Protein AF-A0A2E8R0Y5-F1 (afdb_monomer_lite)

Radius of gyration: 26.4 Å; chains: 1; bounding box: 54×44×67 Å

Sequence (145 aa):
MIFESGQGSTITDVDGNDYLDFTSGMMCLPLGHAHAELTETLREQAGRFVHENCWCSNPQLVAFAEALIATAFAVCLALAQHRLSTAVRHVRRRVRTVRGELEHTDGTLSTLSARSLTEPAEQALQLLTLAVVALAVALLVTRLS

Secondary structure (DSSP, 8-state):
--EEEEEBTEEEETTS-EEE-TTHHHHT-TT-BT-HHHHHHHHHHHHH-S---TTS--HHHHHHHHHHHHHHHHHHHHHHHHHHHHHHHHHHHH-S---EEEE-TTS-EEEE-HHHHHHHHHHHHHHHHHHHHHHHHHHHHHHH-

pLDDT: mean 94.17, std 3.59, range [66.5, 98.19]

Structure (mmCIF, N/CA/C/O backbone):
data_AF-A0A2E8R0Y5-F1
#
_entry.id   AF-A0A2E8R0Y5-F1
#
loop_
_atom_site.group_PDB
_atom_site.id
_atom_site.type_symbol
_atom_site.label_atom_id
_atom_site.label_alt_id
_atom_site.label_comp_id
_atom_site.label_asym_id
_atom_site.label_entity_id
_atom_site.label_seq_id
_atom_site.pdbx_PDB_ins_code
_atom_site.Cartn_x
_atom_site.Cartn_y
_atom_site.Cartn_z
_atom_site.occupancy
_atom_site.B_iso_or_equiv
_atom_site.auth_seq_id
_atom_site.auth_comp_id
_atom_site.auth_asym_id
_atom_site.auth_atom_id
_atom_site.pdbx_PDB_model_num
ATOM 1 N N . MET A 1 1 ? -31.899 -10.274 11.907 1.00 85.75 1 MET A N 1
ATOM 2 C CA . MET A 1 1 ? -30.628 -10.552 12.598 1.00 85.75 1 MET A CA 1
ATOM 3 C C . MET A 1 1 ? -30.217 -9.279 13.303 1.00 85.75 1 MET A C 1
ATOM 5 O O . MET A 1 1 ? -30.209 -8.238 12.653 1.00 85.75 1 MET A O 1
ATOM 9 N N . ILE A 1 2 ? -30.008 -9.342 14.615 1.00 96.25 2 ILE A N 1
ATOM 10 C CA . ILE A 1 2 ? -29.638 -8.191 15.446 1.00 96.25 2 ILE A CA 1
ATOM 11 C C . ILE A 1 2 ? -28.330 -8.565 16.133 1.00 96.25 2 ILE A C 1
ATOM 13 O O . ILE A 1 2 ? -28.306 -9.507 16.917 1.00 96.25 2 ILE A O 1
ATOM 17 N N . PHE A 1 3 ? -27.254 -7.864 15.794 1.00 96.06 3 PHE A N 1
ATOM 18 C CA . PHE A 1 3 ? -25.928 -8.118 16.348 1.00 96.06 3 PHE A CA 1
ATOM 19 C C . PHE A 1 3 ? -25.717 -7.340 17.648 1.00 96.06 3 PHE A C 1
ATOM 21 O O . PHE A 1 3 ? -26.123 -6.181 17.732 1.00 96.06 3 PHE A O 1
ATOM 28 N N . GLU A 1 4 ? -25.085 -7.970 18.639 1.00 97.31 4 GLU A N 1
ATOM 29 C CA . GLU A 1 4 ? -24.790 -7.370 19.948 1.00 97.31 4 GLU A CA 1
ATOM 30 C C . GLU A 1 4 ? -23.310 -6.998 20.087 1.00 97.31 4 GLU A C 1
ATOM 32 O O . GLU A 1 4 ? -22.978 -5.898 20.528 1.00 97.31 4 GLU A O 1
ATOM 37 N N . SER A 1 5 ? -22.409 -7.905 19.710 1.00 96.56 5 SER A N 1
ATOM 38 C CA . SER A 1 5 ? -20.971 -7.717 19.896 1.00 96.56 5 SER A CA 1
ATOM 39 C C . SER A 1 5 ? -20.166 -8.377 18.782 1.00 96.56 5 SER A C 1
ATOM 41 O O . SER A 1 5 ? -20.692 -9.150 17.985 1.00 96.56 5 SER A O 1
ATOM 43 N N . GLY A 1 6 ? -18.881 -8.045 18.693 1.00 95.81 6 GLY A N 1
ATOM 44 C CA . GLY A 1 6 ? -17.971 -8.688 17.757 1.00 95.81 6 GLY A CA 1
ATOM 45 C C . GLY A 1 6 ? -16.523 -8.547 18.197 1.00 95.81 6 GLY A C 1
ATOM 46 O O . GLY A 1 6 ? -16.143 -7.548 18.809 1.00 95.81 6 GLY A O 1
ATOM 47 N N . GLN A 1 7 ? -15.714 -9.549 17.866 1.00 96.38 7 GLN A N 1
ATOM 48 C CA . GLN A 1 7 ? -14.283 -9.569 18.134 1.00 96.38 7 GLN A CA 1
ATOM 49 C C . GLN A 1 7 ? -13.543 -10.310 17.019 1.00 96.38 7 GLN A C 1
ATOM 51 O O . GLN A 1 7 ? -13.900 -11.428 16.642 1.00 96.38 7 GLN A O 1
ATOM 56 N N . GLY A 1 8 ? -12.486 -9.693 16.488 1.00 95.12 8 GLY A N 1
ATOM 57 C CA . GLY A 1 8 ? -11.743 -10.259 15.365 1.00 95.12 8 GLY A CA 1
ATOM 58 C C . GLY A 1 8 ? -12.659 -10.437 14.154 1.00 95.12 8 GLY A C 1
ATOM 59 O O . GLY A 1 8 ? -13.299 -9.488 13.712 1.00 95.12 8 GLY A O 1
ATOM 60 N N . SER A 1 9 ? -12.747 -11.646 13.612 1.00 96.44 9 SER A N 1
ATOM 61 C CA . SER A 1 9 ? -13.633 -11.933 12.477 1.00 96.44 9 SER A CA 1
ATOM 62 C C . SER A 1 9 ? -15.026 -12.419 12.888 1.00 96.44 9 SER A C 1
ATOM 64 O O . SER A 1 9 ? -15.810 -12.746 12.007 1.00 96.44 9 SER A O 1
ATOM 66 N N . THR A 1 10 ? -15.356 -12.476 14.178 1.00 96.88 10 THR A N 1
ATOM 67 C CA . THR A 1 10 ? -16.625 -13.042 14.661 1.00 96.88 10 THR A CA 1
ATOM 68 C C . THR A 1 10 ? -17.569 -11.950 15.157 1.00 96.88 10 THR A C 1
ATOM 70 O O . THR A 1 10 ? -17.128 -10.997 15.800 1.00 96.88 10 THR A O 1
ATOM 73 N N . ILE A 1 11 ? -18.864 -12.101 14.875 1.00 96.56 11 ILE A N 1
ATOM 74 C CA . ILE A 1 11 ? -19.957 -11.272 15.397 1.00 96.56 11 ILE A CA 1
ATOM 75 C C . ILE A 1 11 ? -20.960 -12.187 16.103 1.00 96.56 11 ILE A C 1
ATOM 77 O O . ILE A 1 11 ? -21.308 -13.235 15.565 1.00 96.56 11 ILE A O 1
ATOM 81 N N . THR A 1 12 ? -21.448 -11.769 17.263 1.00 97.75 12 THR A N 1
ATOM 82 C CA . THR A 1 12 ? -22.436 -12.494 18.068 1.00 97.75 12 THR A CA 1
ATOM 83 C C . THR A 1 12 ? -23.778 -11.759 18.015 1.00 97.75 12 THR A C 1
ATOM 85 O O . THR A 1 12 ? -23.831 -10.531 18.163 1.00 97.75 12 THR A O 1
ATOM 88 N N . ASP A 1 13 ? -24.869 -12.482 17.754 1.00 97.94 13 ASP A N 1
ATOM 89 C CA . ASP A 1 13 ? -26.228 -11.930 17.829 1.00 97.94 13 ASP A CA 1
ATOM 90 C C . ASP A 1 13 ? -26.784 -11.897 19.260 1.00 97.94 13 ASP A C 1
ATOM 92 O O . ASP A 1 13 ? -26.232 -12.494 20.179 1.00 97.94 13 ASP A O 1
ATOM 96 N N . VAL A 1 14 ? -27.893 -11.178 19.449 1.00 98.19 14 VAL A N 1
ATOM 97 C CA . VAL A 1 14 ? -28.574 -11.052 20.754 1.00 98.19 14 VAL A CA 1
ATOM 98 C C . VAL A 1 14 ? -29.126 -12.376 21.301 1.00 98.19 14 VAL A C 1
ATOM 100 O O . VAL A 1 14 ? -29.462 -12.453 22.480 1.00 98.19 14 VAL A O 1
ATOM 103 N N . ASP A 1 15 ? -29.235 -13.405 20.457 1.00 97.69 15 ASP A N 1
ATOM 104 C CA . ASP A 1 15 ? -29.682 -14.746 20.834 1.00 97.69 15 ASP A CA 1
ATOM 105 C C . ASP A 1 15 ? -28.490 -15.653 21.223 1.00 97.69 15 ASP A C 1
ATOM 107 O O . ASP A 1 15 ? -28.686 -16.810 21.601 1.00 97.69 15 ASP A O 1
ATOM 111 N N . GLY A 1 16 ? -27.255 -15.133 21.164 1.00 96.88 16 GLY A N 1
ATOM 112 C CA . GLY A 1 16 ? -26.020 -15.827 21.534 1.00 96.88 16 GLY A CA 1
ATOM 113 C C . GLY A 1 16 ? -25.396 -16.670 20.420 1.00 96.88 16 GLY A C 1
ATOM 114 O O . GLY A 1 16 ? -24.528 -17.496 20.705 1.00 96.88 16 GLY A O 1
ATOM 115 N N . ASN A 1 17 ? -25.821 -16.507 19.164 1.00 97.75 17 ASN A N 1
ATOM 116 C CA . ASN A 1 17 ? -25.229 -17.221 18.033 1.00 97.75 17 ASN A CA 1
ATOM 117 C C . ASN A 1 17 ? -24.027 -16.456 17.468 1.00 97.75 17 ASN A C 1
ATOM 119 O O . ASN A 1 17 ? -24.113 -15.253 17.213 1.00 97.75 17 ASN A O 1
ATOM 123 N N . ASP A 1 18 ? -22.942 -17.179 17.188 1.00 97.81 18 ASP A N 1
ATOM 124 C CA . ASP A 1 18 ? -21.728 -16.636 16.579 1.00 97.81 18 ASP A CA 1
ATOM 125 C C . ASP A 1 18 ? -21.714 -16.815 15.057 1.00 97.81 18 ASP A C 1
ATOM 127 O O . ASP A 1 18 ? -21.997 -17.889 14.520 1.00 97.81 18 ASP A O 1
ATOM 131 N N . TYR A 1 19 ? -21.288 -15.766 14.359 1.00 96.62 19 TYR A N 1
ATOM 132 C CA . TYR A 1 19 ? -21.167 -15.723 12.907 1.00 96.62 19 TYR A CA 1
ATOM 133 C C . TYR A 1 19 ? -19.775 -15.254 12.506 1.00 96.62 19 TYR A C 1
ATOM 135 O O . TYR A 1 19 ? -19.254 -14.276 13.039 1.00 96.62 19 TYR A O 1
ATOM 143 N N . LEU A 1 20 ? -19.191 -15.914 11.508 1.00 96.88 20 LEU A N 1
ATOM 144 C CA . LEU A 1 20 ? -17.955 -15.454 10.884 1.00 96.88 20 LEU A CA 1
ATOM 145 C C . LEU A 1 20 ? -18.274 -14.366 9.847 1.00 96.88 20 LEU A C 1
ATOM 147 O O . LEU A 1 20 ? -19.006 -14.599 8.883 1.00 96.88 20 LEU A O 1
ATOM 151 N N . ASP A 1 21 ? -17.708 -13.179 10.034 1.00 96.06 21 ASP A N 1
ATOM 152 C CA . ASP A 1 21 ? -17.881 -12.031 9.152 1.00 96.06 21 ASP A CA 1
ATOM 153 C C . ASP A 1 21 ? -16.981 -12.138 7.914 1.00 96.06 21 ASP A C 1
ATOM 155 O O . ASP A 1 21 ? -15.864 -11.620 7.857 1.00 96.06 21 ASP A O 1
ATOM 159 N N . PHE A 1 22 ? -17.508 -12.783 6.876 1.00 94.31 22 PHE A N 1
ATOM 160 C CA . PHE A 1 22 ? -16.886 -12.836 5.550 1.00 94.31 22 PHE A CA 1
ATOM 161 C C . PHE A 1 22 ? -17.020 -11.537 4.745 1.00 94.31 22 PHE A C 1
ATOM 163 O O . PHE A 1 22 ? -16.530 -11.459 3.619 1.00 94.31 22 PHE A O 1
ATOM 170 N N . THR A 1 23 ? -17.689 -10.522 5.293 1.00 93.25 23 THR A N 1
ATOM 171 C CA . THR A 1 23 ? -17.879 -9.228 4.633 1.00 93.25 23 THR A CA 1
ATOM 172 C C . THR A 1 23 ? -16.934 -8.160 5.159 1.00 93.25 23 THR A C 1
ATOM 174 O O . THR A 1 23 ? -16.817 -7.121 4.517 1.00 93.25 23 THR A O 1
ATOM 177 N N . SER A 1 24 ? -16.254 -8.396 6.290 1.00 91.12 24 SER A N 1
ATOM 178 C CA . SER A 1 24 ? -15.406 -7.404 6.958 1.00 91.12 24 SER A CA 1
ATOM 179 C C . SER A 1 24 ? -16.183 -6.103 7.230 1.00 91.12 24 SER A C 1
ATOM 181 O O . SER A 1 24 ? -15.743 -5.007 6.883 1.00 91.12 24 SER A O 1
ATOM 183 N N . GLY A 1 25 ? -17.395 -6.221 7.782 1.00 85.44 25 GLY A N 1
ATOM 184 C CA . GLY A 1 25 ? -18.269 -5.087 8.093 1.00 85.44 25 GLY A CA 1
ATOM 185 C C . GLY A 1 25 ? -18.546 -4.181 6.893 1.00 85.44 25 GLY A C 1
ATOM 186 O O . GLY A 1 25 ? -18.426 -2.965 7.014 1.00 85.44 25 GLY A O 1
ATOM 187 N N . MET A 1 26 ? -18.874 -4.768 5.735 1.00 92.44 26 MET A N 1
ATOM 188 C CA . MET A 1 26 ? -18.978 -4.088 4.429 1.00 92.44 26 MET A CA 1
ATOM 189 C C . MET A 1 26 ? -17.638 -3.583 3.863 1.00 92.44 26 MET A C 1
ATOM 191 O O . MET A 1 26 ? -17.548 -2.468 3.362 1.00 92.44 26 MET A O 1
ATOM 195 N N . MET A 1 27 ? -16.610 -4.434 3.884 1.00 94.00 27 MET A N 1
ATOM 196 C CA . MET A 1 27 ? -15.264 -4.179 3.347 1.00 94.00 27 MET A CA 1
ATOM 197 C C . MET A 1 27 ? -14.496 -3.058 4.070 1.00 94.00 27 MET A C 1
ATOM 199 O O . MET A 1 27 ? -13.525 -2.527 3.532 1.00 94.00 27 MET A O 1
ATOM 203 N N . CYS A 1 28 ? -14.910 -2.710 5.291 1.00 92.62 28 CYS A N 1
ATOM 204 C CA . CYS A 1 28 ? -14.403 -1.563 6.045 1.00 92.62 28 CYS A CA 1
ATOM 205 C C . CYS A 1 28 ? -13.624 -1.944 7.316 1.00 92.62 28 CYS A C 1
ATOM 207 O O . CYS A 1 28 ? -13.021 -1.063 7.926 1.00 92.62 28 CYS A O 1
ATOM 209 N N . LEU A 1 29 ? -13.614 -3.217 7.731 1.00 93.25 29 LEU A N 1
ATOM 210 C CA . LEU A 1 29 ? -12.982 -3.681 8.977 1.00 93.25 29 LEU A CA 1
ATOM 211 C C . LEU A 1 29 ? -11.785 -4.613 8.723 1.00 93.25 29 LEU A C 1
ATOM 213 O O . LEU A 1 29 ? -11.830 -5.793 9.088 1.00 93.25 29 LEU A O 1
ATOM 217 N N . PRO A 1 30 ? -10.682 -4.114 8.134 1.00 93.44 30 PRO A N 1
ATOM 218 C CA . PRO A 1 30 ? -9.520 -4.944 7.811 1.00 93.44 30 PRO A CA 1
ATOM 219 C C . PRO A 1 30 ? -8.809 -5.513 9.050 1.00 93.44 30 PRO A C 1
ATOM 221 O O . PRO A 1 30 ? -8.114 -6.517 8.941 1.00 93.44 30 PRO A O 1
ATOM 224 N N . LEU A 1 31 ? -8.982 -4.888 10.220 1.00 95.31 31 LEU A N 1
ATOM 225 C CA . LEU A 1 31 ? -8.421 -5.342 11.501 1.00 95.31 31 LEU A CA 1
ATOM 226 C C . LEU A 1 31 ? -9.404 -6.190 12.327 1.00 95.31 31 LEU A C 1
ATOM 228 O O . LEU A 1 31 ? -9.071 -6.619 13.431 1.00 95.31 31 LEU A O 1
ATOM 232 N N . GLY A 1 32 ? -10.608 -6.428 11.802 1.00 95.06 32 GLY A N 1
ATOM 233 C CA . GLY A 1 32 ? -11.689 -7.089 12.522 1.00 95.06 32 GLY A CA 1
ATOM 234 C C . GLY A 1 32 ? -12.422 -6.186 13.519 1.00 95.06 32 GLY A C 1
ATOM 235 O O . GLY A 1 32 ? -12.104 -5.010 13.710 1.00 95.06 32 GLY A O 1
ATOM 236 N N . HIS A 1 33 ? -13.443 -6.762 14.143 1.00 95.94 33 HIS A N 1
ATOM 237 C CA . HIS A 1 33 ? -14.275 -6.138 15.164 1.00 95.94 33 HIS A CA 1
ATOM 238 C C . HIS A 1 33 ? -13.496 -5.939 16.467 1.00 95.94 33 HIS A C 1
ATOM 240 O O . HIS A 1 33 ? -12.710 -6.800 16.869 1.00 95.94 33 HIS A O 1
ATOM 246 N N . ALA A 1 34 ? -13.730 -4.800 17.126 1.00 95.38 34 ALA A N 1
ATOM 247 C CA . ALA A 1 34 ? -13.183 -4.454 18.443 1.00 95.38 34 ALA A CA 1
ATOM 248 C C . ALA A 1 34 ? -11.661 -4.679 18.602 1.00 95.38 34 ALA A C 1
ATOM 250 O O . ALA A 1 34 ? -11.200 -5.182 19.627 1.00 95.38 34 ALA A O 1
ATOM 251 N N . HIS A 1 35 ? -10.859 -4.297 17.598 1.00 96.50 35 HIS A N 1
ATOM 252 C CA . HIS A 1 35 ? -9.397 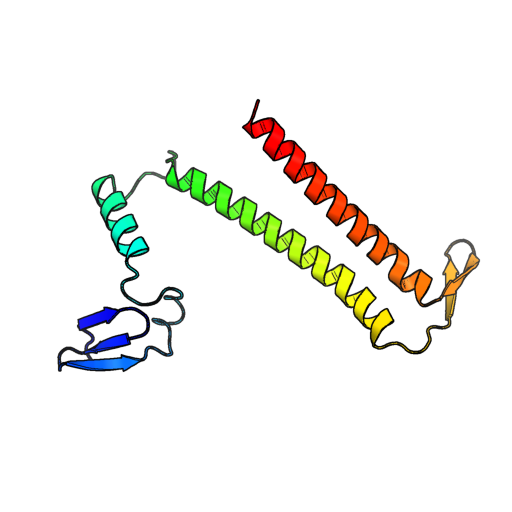-4.385 17.686 1.00 96.50 35 HIS A CA 1
ATOM 253 C C . HIS A 1 35 ? -8.879 -3.616 18.915 1.00 96.50 35 HIS A C 1
ATOM 255 O O . HIS A 1 35 ? -9.141 -2.416 19.057 1.00 96.50 35 HIS A O 1
ATOM 261 N N . ALA A 1 36 ? -8.154 -4.302 19.806 1.00 95.56 36 ALA A N 1
ATOM 262 C CA . ALA A 1 36 ? -7.823 -3.792 21.140 1.00 95.56 36 ALA A CA 1
ATOM 263 C C . ALA A 1 36 ? -7.048 -2.466 21.091 1.00 95.56 36 ALA A C 1
ATOM 265 O O . ALA A 1 36 ? -7.451 -1.493 21.723 1.00 95.56 36 ALA A O 1
ATOM 266 N N . GLU A 1 37 ? -6.000 -2.397 20.267 1.00 96.81 37 GLU A N 1
ATOM 267 C CA . GLU A 1 37 ? -5.169 -1.194 20.124 1.00 96.81 37 GLU A CA 1
ATOM 268 C C . GLU A 1 37 ? -5.951 -0.009 19.538 1.00 96.81 37 GLU A C 1
ATOM 270 O O . GLU A 1 37 ? -5.785 1.124 19.983 1.00 96.81 37 GLU A O 1
ATOM 275 N N . LEU A 1 38 ? -6.859 -0.259 18.585 1.00 95.69 38 LEU A N 1
ATOM 276 C CA . LEU A 1 38 ? -7.662 0.803 17.970 1.00 95.69 38 LEU A CA 1
ATOM 277 C C . LEU A 1 38 ? -8.682 1.344 18.972 1.00 95.69 38 LEU A C 1
ATOM 279 O O . LEU A 1 38 ? -8.871 2.551 19.084 1.00 95.69 38 LEU A O 1
ATOM 283 N N . THR A 1 39 ? -9.318 0.441 19.716 1.00 96.06 39 THR A N 1
ATOM 284 C CA . THR A 1 39 ? -10.301 0.787 20.744 1.00 96.06 39 THR A CA 1
ATOM 285 C C . THR A 1 39 ? -9.667 1.639 21.840 1.00 96.06 39 THR A C 1
ATOM 287 O O . THR A 1 39 ? -10.246 2.652 22.230 1.00 96.06 39 THR A O 1
ATOM 290 N N . GLU A 1 40 ? -8.474 1.263 22.307 1.00 97.75 40 GLU A N 1
ATOM 291 C CA . GLU A 1 40 ? -7.749 2.035 23.316 1.00 97.75 40 GLU A CA 1
ATOM 292 C C . GLU A 1 40 ? -7.310 3.400 22.777 1.00 97.75 40 GLU A C 1
ATOM 294 O O . GLU A 1 40 ? -7.635 4.424 23.372 1.00 97.75 40 GLU A O 1
ATOM 299 N N . THR A 1 41 ? -6.706 3.439 21.585 1.00 95.88 41 THR A N 1
ATOM 300 C CA . THR A 1 41 ? -6.299 4.696 20.927 1.00 95.88 41 THR A CA 1
ATOM 301 C C . THR A 1 41 ? -7.471 5.675 20.783 1.00 95.88 41 THR A C 1
ATOM 303 O O . THR A 1 41 ? -7.330 6.875 21.032 1.00 95.88 41 THR A O 1
ATOM 306 N N . LEU A 1 42 ? -8.655 5.177 20.404 1.00 95.88 42 LEU A N 1
ATOM 307 C CA . LEU A 1 42 ? -9.865 5.993 20.289 1.00 95.88 42 LEU A CA 1
ATOM 308 C C . LEU A 1 42 ? -10.336 6.522 21.650 1.00 95.88 42 LEU A C 1
ATOM 310 O O . LEU A 1 42 ? -10.729 7.686 21.737 1.00 95.88 42 LEU A O 1
ATOM 314 N N . ARG A 1 43 ? -10.286 5.700 22.708 1.00 97.25 43 ARG A N 1
ATOM 315 C CA . ARG A 1 43 ? -10.637 6.119 24.076 1.00 97.25 43 ARG A CA 1
ATOM 316 C C . ARG A 1 43 ? -9.696 7.198 24.593 1.00 97.25 43 ARG A C 1
ATOM 318 O O . ARG A 1 43 ? -10.172 8.234 25.056 1.00 97.25 43 ARG A O 1
ATOM 325 N N . GLU A 1 44 ? -8.390 6.984 24.476 1.00 96.75 44 GLU A N 1
ATOM 326 C CA . GLU A 1 44 ? -7.372 7.952 24.888 1.00 96.75 44 GLU A CA 1
ATOM 327 C C . GLU A 1 44 ? -7.548 9.289 24.161 1.00 96.75 44 GLU A C 1
ATOM 329 O O . GLU A 1 44 ? -7.553 10.354 24.784 1.00 96.75 44 GLU A O 1
ATOM 334 N N . GLN A 1 45 ? -7.750 9.248 22.840 1.00 95.25 45 GLN A N 1
ATOM 335 C CA . GLN A 1 45 ? -7.952 10.456 22.049 1.00 95.25 45 GLN A CA 1
ATOM 336 C C . GLN A 1 45 ? -9.253 11.173 22.421 1.00 95.25 45 GLN A C 1
ATOM 338 O O . GLN A 1 45 ? -9.239 12.391 22.604 1.00 95.25 45 GLN A O 1
ATOM 343 N N . ALA A 1 46 ? -10.360 10.446 22.591 1.00 96.19 46 ALA A N 1
ATOM 344 C CA . ALA A 1 46 ? -11.636 11.026 23.008 1.00 96.19 46 ALA A CA 1
ATOM 345 C C . ALA A 1 46 ? -11.555 11.678 24.400 1.00 96.19 46 ALA A C 1
ATOM 347 O O . ALA A 1 46 ? -12.191 12.708 24.622 1.00 96.19 46 ALA A O 1
ATOM 348 N N . GLY A 1 47 ? -10.733 11.130 25.306 1.00 96.00 47 GLY A N 1
ATOM 349 C CA . GLY A 1 47 ? -10.436 11.724 26.613 1.00 96.00 47 GLY A CA 1
ATOM 350 C C . GLY A 1 47 ? -9.666 13.048 26.540 1.00 96.00 47 GLY A C 1
ATOM 351 O O . GLY A 1 47 ? -9.694 13.827 27.491 1.00 96.00 47 GLY A O 1
ATOM 352 N N . ARG A 1 48 ? -9.007 13.331 25.410 1.00 93.69 48 ARG A N 1
ATOM 353 C CA . ARG A 1 48 ? -8.339 14.611 25.139 1.00 93.69 48 ARG A CA 1
ATOM 354 C C . ARG A 1 48 ? -9.274 15.578 24.422 1.00 93.69 48 ARG A C 1
ATOM 356 O O . ARG A 1 48 ? -9.507 16.676 24.916 1.00 93.69 48 ARG A O 1
ATOM 363 N N . PHE A 1 49 ? -9.770 15.181 23.251 1.00 92.12 49 PHE A N 1
ATOM 364 C CA . PHE A 1 49 ? -10.774 15.899 22.466 1.00 92.12 49 PHE A CA 1
ATOM 365 C C . PHE A 1 49 ? -11.281 15.030 21.306 1.00 92.12 49 PHE A C 1
ATOM 367 O O . PHE A 1 49 ? -10.517 14.319 20.652 1.00 92.12 49 PHE A O 1
ATOM 374 N N . VAL A 1 50 ? -12.578 15.142 21.008 1.00 91.44 50 VAL A N 1
ATOM 375 C CA . VAL A 1 50 ? -13.229 14.418 19.899 1.00 91.44 50 VAL A CA 1
ATOM 376 C C . VAL A 1 50 ? -13.108 15.172 18.569 1.00 91.44 50 VAL A C 1
ATOM 378 O O . VAL A 1 50 ? -13.054 14.556 17.509 1.00 91.44 50 VAL A O 1
ATOM 381 N N . HIS A 1 51 ? -13.054 16.504 18.608 1.00 90.94 51 HIS A N 1
ATOM 382 C CA . HIS A 1 51 ? -12.993 17.346 17.418 1.00 90.94 51 HIS A CA 1
ATOM 383 C C . HIS A 1 51 ? -12.127 18.584 17.662 1.00 90.94 51 HIS A C 1
ATOM 385 O O . HIS A 1 51 ? -12.152 19.165 18.745 1.00 90.94 51 HIS A O 1
ATOM 391 N N . GLU A 1 52 ? -11.398 18.990 16.627 1.00 88.06 52 GLU A N 1
ATOM 392 C CA . GLU A 1 52 ? -10.602 20.214 16.561 1.00 88.06 52 GLU A CA 1
ATOM 393 C C . GLU A 1 52 ? -10.955 20.962 15.266 1.00 88.06 52 GLU A C 1
ATOM 395 O O . GLU A 1 52 ? -11.424 20.359 14.298 1.00 88.06 52 GLU A O 1
ATOM 400 N N . ASN A 1 53 ? -10.739 22.278 15.235 1.00 86.25 53 ASN A N 1
ATOM 401 C CA . ASN A 1 53 ? -10.933 23.068 14.023 1.00 86.25 53 ASN A CA 1
ATOM 402 C C . ASN A 1 53 ? -9.848 22.769 12.961 1.00 86.25 53 ASN A C 1
ATOM 404 O O . ASN A 1 53 ? -8.739 22.355 13.283 1.00 86.25 53 ASN A O 1
ATOM 408 N N . CYS A 1 54 ? -10.146 23.041 11.688 1.00 85.75 54 CYS A N 1
ATOM 409 C CA . CYS A 1 54 ? -9.241 22.777 10.561 1.00 85.75 54 CYS A CA 1
ATOM 410 C C . CYS A 1 54 ? -8.107 23.804 10.367 1.00 85.75 54 CYS A C 1
ATOM 412 O O . CYS A 1 54 ? -7.299 23.650 9.454 1.00 85.75 54 CYS A O 1
ATOM 414 N N . TRP A 1 55 ? -8.053 24.857 11.183 1.00 91.12 55 TRP A N 1
ATOM 415 C CA . TRP A 1 55 ? -7.048 25.925 11.113 1.00 91.12 55 TRP A CA 1
ATOM 416 C C . TRP A 1 55 ? -5.849 25.667 12.028 1.00 91.12 55 TRP A C 1
ATOM 418 O O . TRP A 1 55 ? -4.833 26.353 11.926 1.00 91.12 55 TRP A O 1
ATOM 428 N N . CYS A 1 56 ? -5.971 24.694 12.928 1.00 88.12 56 CYS A N 1
ATOM 429 C CA . CYS A 1 56 ? -4.942 24.301 13.875 1.00 88.12 56 CYS A CA 1
ATOM 430 C C . CYS A 1 56 ? -4.378 22.920 13.520 1.00 88.12 56 CYS A C 1
ATOM 432 O O . CYS A 1 56 ? -4.948 22.163 12.736 1.00 88.12 56 CYS A O 1
ATOM 434 N N . SER A 1 57 ? -3.199 22.617 14.056 1.00 89.69 57 SER A N 1
ATOM 435 C CA . SER A 1 57 ? -2.535 21.325 13.886 1.00 89.69 57 SER A CA 1
ATOM 436 C C . SER A 1 57 ? -2.380 20.644 15.235 1.00 89.69 57 SER A C 1
ATOM 438 O O . SER A 1 57 ? -2.162 21.306 16.248 1.00 89.69 57 SER A O 1
ATOM 440 N N . ASN A 1 58 ? -2.393 19.314 15.221 1.00 91.62 58 ASN A N 1
ATOM 441 C CA . ASN A 1 58 ? -2.113 18.487 16.387 1.00 91.62 58 ASN A CA 1
ATOM 442 C C . ASN A 1 58 ? -1.048 17.422 16.065 1.00 91.62 58 ASN A C 1
ATOM 444 O O . ASN A 1 58 ? -0.814 17.116 14.890 1.00 91.62 58 ASN A O 1
ATOM 448 N N . PRO A 1 59 ? -0.395 16.842 17.090 1.00 91.75 59 PRO A N 1
ATOM 449 C CA . PRO A 1 59 ? 0.648 15.839 16.888 1.00 91.75 59 PRO A CA 1
ATOM 450 C C . PRO A 1 59 ? 0.196 14.622 16.067 1.00 91.75 59 PRO A C 1
ATOM 452 O O . PRO A 1 59 ? 0.986 14.084 15.297 1.00 91.75 59 PRO A O 1
ATOM 455 N N . GLN A 1 60 ? -1.067 14.200 16.188 1.00 91.56 60 GLN A N 1
ATOM 456 C CA . GLN A 1 60 ? -1.606 13.052 15.456 1.00 91.56 60 GLN A CA 1
ATOM 457 C C . GLN A 1 60 ? -1.763 13.340 13.962 1.00 91.56 60 GLN A C 1
ATOM 459 O O . GLN A 1 60 ? -1.455 12.480 13.143 1.00 91.56 60 GLN A O 1
ATOM 464 N N . LEU A 1 61 ? -2.195 14.548 13.596 1.00 91.75 61 LEU A N 1
ATOM 465 C CA . LEU A 1 61 ? -2.298 14.983 12.207 1.00 91.75 61 LEU A CA 1
ATOM 466 C C . LEU A 1 61 ? -0.915 15.053 11.549 1.00 91.75 61 LEU A C 1
ATOM 468 O O . LEU A 1 61 ? -0.760 14.611 10.412 1.00 91.75 61 LEU A O 1
ATOM 472 N N . VAL A 1 62 ? 0.091 15.559 12.271 1.00 93.38 62 VAL A N 1
ATOM 473 C CA . VAL A 1 62 ? 1.483 15.594 11.793 1.00 93.38 62 VAL A CA 1
ATOM 474 C C . VAL A 1 62 ? 2.015 14.174 11.594 1.00 93.38 62 VAL A C 1
ATOM 476 O O . VAL A 1 62 ? 2.479 13.851 10.503 1.00 93.38 62 VAL A O 1
ATOM 479 N N . ALA A 1 63 ? 1.864 13.300 12.593 1.00 93.69 63 ALA A N 1
ATOM 480 C CA . ALA A 1 63 ? 2.290 11.904 12.498 1.00 93.69 63 ALA A CA 1
ATOM 481 C C . ALA A 1 63 ? 1.581 11.151 11.356 1.00 93.69 63 ALA A C 1
ATOM 483 O O . ALA A 1 63 ? 2.207 10.378 10.630 1.00 93.69 63 ALA A O 1
ATOM 484 N N . PHE A 1 64 ? 0.285 11.405 11.147 1.00 93.88 64 PHE A N 1
ATOM 485 C CA . PHE A 1 64 ? 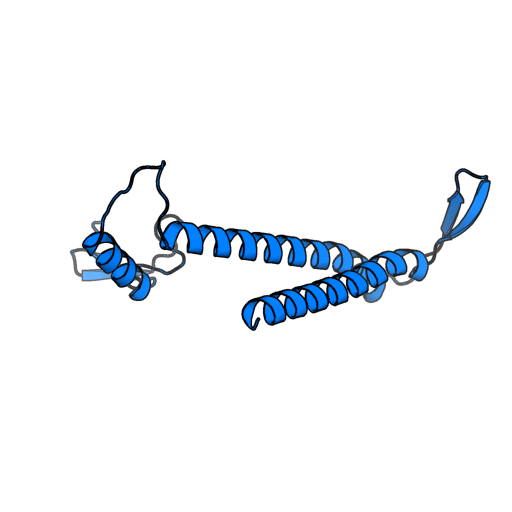-0.464 10.846 10.024 1.00 93.88 64 PHE A CA 1
ATOM 486 C C . PHE A 1 64 ? 0.068 11.343 8.675 1.00 93.88 64 PHE A C 1
ATOM 488 O O . PHE A 1 64 ? 0.261 10.537 7.767 1.00 93.88 64 PHE A O 1
ATOM 495 N N . ALA A 1 65 ? 0.339 12.643 8.533 1.00 94.50 65 ALA A N 1
ATOM 496 C CA . ALA A 1 65 ? 0.898 13.203 7.305 1.00 94.50 65 ALA A CA 1
ATOM 497 C C . ALA A 1 65 ? 2.283 12.613 6.984 1.00 94.50 65 ALA A C 1
ATOM 499 O O . ALA A 1 65 ? 2.538 12.235 5.840 1.00 94.50 65 ALA A O 1
ATOM 500 N N . GLU A 1 66 ? 3.150 12.464 7.989 1.00 95.31 66 GLU A N 1
ATOM 501 C CA . GLU A 1 66 ? 4.450 11.798 7.848 1.00 95.31 66 GLU A CA 1
ATOM 502 C C . GLU A 1 66 ? 4.294 10.344 7.386 1.00 95.31 66 GLU A C 1
ATOM 504 O O . GLU A 1 66 ? 4.917 9.934 6.401 1.00 95.31 66 GLU A O 1
ATOM 509 N N . ALA A 1 67 ? 3.420 9.574 8.043 1.00 96.06 67 ALA A N 1
ATOM 510 C CA . ALA A 1 67 ? 3.146 8.185 7.681 1.00 96.06 67 ALA A CA 1
ATOM 511 C C . ALA A 1 67 ? 2.556 8.059 6.265 1.00 96.06 67 ALA A C 1
ATOM 513 O O . ALA A 1 67 ? 2.934 7.157 5.510 1.00 96.06 67 ALA A O 1
ATOM 514 N N . LEU A 1 68 ? 1.669 8.976 5.871 1.00 97.38 68 LEU A N 1
ATOM 515 C CA . LEU A 1 68 ? 1.059 9.007 4.544 1.00 97.38 68 LEU A CA 1
ATOM 516 C C . LEU A 1 68 ? 2.102 9.279 3.456 1.00 97.38 68 LEU A C 1
ATOM 518 O O . LEU A 1 68 ? 2.137 8.570 2.450 1.00 97.38 68 LEU A O 1
ATOM 522 N N . ILE A 1 69 ? 2.983 10.260 3.664 1.00 97.38 69 ILE A N 1
ATOM 523 C CA . ILE A 1 69 ? 4.061 10.586 2.721 1.00 97.38 69 ILE A CA 1
ATOM 524 C C . ILE A 1 69 ? 5.061 9.428 2.626 1.00 97.38 69 ILE A C 1
ATOM 526 O O . ILE A 1 69 ? 5.440 9.039 1.519 1.00 97.38 69 ILE A O 1
ATOM 530 N N . ALA A 1 70 ? 5.448 8.830 3.756 1.00 95.56 70 ALA A N 1
ATOM 531 C CA . ALA A 1 70 ? 6.327 7.662 3.774 1.00 95.56 70 ALA A CA 1
ATOM 532 C C . ALA A 1 70 ? 5.712 6.472 3.018 1.00 95.56 70 ALA A C 1
ATOM 534 O O . ALA A 1 70 ? 6.387 5.814 2.222 1.00 95.56 70 ALA A O 1
ATOM 535 N N . THR A 1 71 ? 4.410 6.237 3.198 1.00 97.12 71 THR A N 1
ATOM 536 C CA . THR A 1 71 ? 3.668 5.196 2.474 1.00 97.12 71 THR A CA 1
ATOM 537 C C . THR A 1 71 ? 3.610 5.499 0.978 1.00 97.12 71 THR A C 1
ATOM 539 O O . THR A 1 71 ? 3.887 4.619 0.165 1.00 97.12 71 THR A O 1
ATOM 542 N N . ALA A 1 72 ? 3.316 6.743 0.590 1.00 97.25 72 ALA A N 1
ATOM 543 C CA . ALA A 1 72 ? 3.303 7.157 -0.811 1.00 97.25 72 ALA A CA 1
ATOM 544 C C . ALA A 1 72 ? 4.678 6.967 -1.472 1.00 97.25 72 ALA A C 1
ATOM 546 O O . ALA A 1 72 ? 4.758 6.434 -2.580 1.00 97.25 72 ALA A O 1
ATOM 547 N N . PHE A 1 73 ? 5.764 7.323 -0.778 1.00 95.69 73 PHE A N 1
ATOM 548 C CA . PHE A 1 73 ? 7.128 7.058 -1.234 1.00 95.69 73 PHE A CA 1
ATOM 549 C C . PHE A 1 73 ? 7.368 5.559 -1.449 1.00 95.69 73 PHE A C 1
ATOM 551 O O . PHE A 1 73 ? 7.813 5.160 -2.527 1.00 95.69 73 PHE A O 1
ATOM 558 N N . ALA A 1 74 ? 7.027 4.722 -0.464 1.00 95.69 74 ALA A N 1
ATOM 559 C CA . ALA A 1 74 ? 7.202 3.275 -0.552 1.00 95.69 74 ALA A CA 1
ATOM 560 C C . ALA A 1 74 ? 6.405 2.665 -1.718 1.00 95.69 74 ALA A C 1
ATOM 562 O O . ALA A 1 74 ? 6.937 1.846 -2.469 1.00 95.69 74 ALA A O 1
ATOM 563 N N . VAL A 1 75 ? 5.159 3.104 -1.924 1.00 97.38 75 VAL A N 1
ATOM 564 C CA . VAL A 1 75 ? 4.311 2.667 -3.044 1.00 97.38 75 VAL A CA 1
ATOM 565 C C . VAL A 1 75 ? 4.917 3.082 -4.383 1.00 97.38 75 VAL A C 1
ATOM 567 O O . VAL A 1 75 ? 5.061 2.245 -5.276 1.00 97.38 75 VAL A O 1
ATOM 570 N N . CYS A 1 76 ? 5.322 4.343 -4.535 1.00 96.62 76 CYS A N 1
ATOM 571 C CA . CYS A 1 76 ? 5.965 4.831 -5.756 1.00 96.62 76 CYS A CA 1
ATOM 572 C C . CYS A 1 76 ? 7.252 4.058 -6.068 1.00 96.62 76 CYS A C 1
ATOM 574 O O . CYS A 1 76 ? 7.459 3.639 -7.211 1.00 96.62 76 CYS A O 1
ATOM 576 N N . LEU A 1 77 ? 8.083 3.811 -5.053 1.00 96.00 77 LEU A N 1
ATOM 577 C CA . LEU A 1 77 ? 9.313 3.040 -5.181 1.00 96.00 77 LEU A CA 1
ATOM 578 C C . LEU A 1 77 ? 9.030 1.597 -5.622 1.00 96.00 77 LEU A C 1
ATOM 580 O O . LEU A 1 77 ? 9.616 1.127 -6.600 1.00 96.00 77 LEU A O 1
ATOM 584 N N . ALA A 1 78 ? 8.095 0.914 -4.958 1.00 95.94 78 ALA A N 1
ATOM 585 C CA . ALA A 1 78 ? 7.710 -0.454 -5.293 1.00 95.94 78 ALA A CA 1
ATOM 586 C C . ALA A 1 78 ? 7.143 -0.555 -6.718 1.00 95.94 78 ALA A C 1
ATOM 588 O O . ALA A 1 78 ? 7.488 -1.470 -7.469 1.00 95.94 78 ALA A O 1
ATOM 589 N N . LEU A 1 79 ? 6.319 0.410 -7.136 1.00 96.62 79 LEU A N 1
ATOM 590 C CA . LEU A 1 79 ? 5.776 0.475 -8.492 1.00 96.62 79 LEU A CA 1
ATOM 591 C C . LEU A 1 79 ? 6.864 0.717 -9.544 1.00 96.62 79 LEU A C 1
ATOM 593 O O . LEU A 1 79 ? 6.826 0.091 -10.608 1.00 96.62 79 LEU A O 1
ATOM 597 N N . ALA A 1 80 ? 7.833 1.594 -9.267 1.00 94.94 80 ALA A N 1
ATOM 598 C CA . ALA A 1 80 ? 8.972 1.831 -10.151 1.00 94.94 80 ALA A CA 1
ATOM 599 C C . ALA A 1 80 ? 9.814 0.556 -10.315 1.00 94.94 80 ALA A C 1
ATOM 601 O O . ALA A 1 80 ? 10.064 0.111 -11.439 1.00 94.94 80 ALA A O 1
ATOM 602 N N . GLN A 1 81 ? 10.160 -0.097 -9.201 1.00 95.19 81 GLN A N 1
ATOM 603 C CA . GLN A 1 81 ? 10.878 -1.372 -9.201 1.00 95.19 81 GLN A CA 1
ATOM 604 C C . GLN A 1 81 ? 10.104 -2.458 -9.954 1.00 95.19 81 GLN A C 1
ATOM 606 O O . GLN A 1 81 ? 10.684 -3.176 -10.773 1.00 95.19 81 GLN A O 1
ATOM 611 N N . HIS A 1 82 ? 8.795 -2.588 -9.720 1.00 95.44 82 HIS A N 1
ATOM 612 C CA . HIS A 1 82 ? 7.962 -3.586 -10.387 1.00 95.44 82 HIS A CA 1
ATOM 613 C C . HIS A 1 82 ? 7.918 -3.363 -11.902 1.00 95.44 82 HIS A C 1
ATOM 615 O O . HIS A 1 82 ? 8.100 -4.317 -12.661 1.00 95.44 82 HIS A O 1
ATOM 621 N N . ARG A 1 83 ? 7.719 -2.120 -12.360 1.00 94.06 83 ARG A N 1
ATOM 622 C CA . ARG A 1 83 ? 7.679 -1.785 -13.793 1.00 94.06 83 ARG A CA 1
ATOM 623 C C . ARG A 1 83 ? 8.996 -2.110 -14.497 1.00 94.06 83 ARG A C 1
ATOM 625 O O . ARG A 1 83 ? 8.974 -2.808 -15.508 1.00 94.06 83 ARG A O 1
ATOM 632 N N . LEU A 1 84 ? 10.128 -1.688 -13.930 1.00 94.44 84 LEU A N 1
ATOM 633 C CA . LEU A 1 84 ? 11.453 -1.949 -14.504 1.00 94.44 84 LEU A CA 1
ATOM 634 C C . LEU A 1 84 ? 11.791 -3.448 -14.500 1.00 94.44 84 LEU A C 1
ATOM 636 O O . LEU A 1 84 ? 12.158 -4.026 -15.523 1.00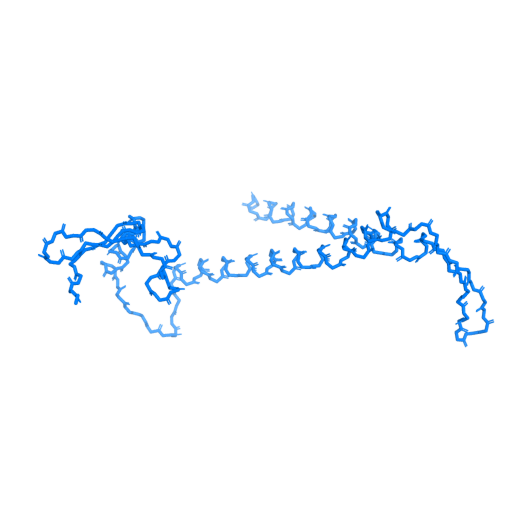 94.44 84 LEU A O 1
ATOM 640 N N . SER A 1 85 ? 11.615 -4.111 -13.354 1.00 95.25 85 SER A N 1
ATOM 641 C CA . SER A 1 85 ? 12.011 -5.515 -13.193 1.00 95.25 85 SER A CA 1
ATOM 642 C C . SER A 1 85 ? 11.128 -6.491 -13.970 1.00 95.25 85 SER A C 1
ATOM 644 O O . SER A 1 85 ? 11.603 -7.556 -14.360 1.00 95.25 85 SER A O 1
ATOM 646 N N . THR A 1 86 ? 9.856 -6.168 -14.220 1.00 95.25 86 THR A N 1
ATOM 647 C CA . THR A 1 86 ? 8.942 -7.064 -14.947 1.00 95.25 86 THR A CA 1
ATOM 648 C C . THR A 1 86 ? 9.346 -7.221 -16.410 1.00 95.25 86 THR A C 1
ATOM 650 O O . THR A 1 86 ? 9.405 -8.356 -16.887 1.00 95.25 86 THR A O 1
ATOM 653 N N . ALA A 1 87 ? 9.712 -6.131 -17.091 1.00 89.38 87 ALA A N 1
ATOM 654 C CA . ALA A 1 87 ? 10.213 -6.184 -18.466 1.00 89.38 87 ALA A CA 1
ATOM 655 C C . ALA A 1 87 ? 11.509 -7.009 -18.560 1.00 89.38 87 ALA A C 1
ATOM 657 O O . ALA A 1 87 ? 11.612 -7.935 -19.367 1.00 89.38 87 ALA A O 1
ATOM 658 N N . VAL A 1 88 ? 12.458 -6.757 -17.651 1.00 95.00 88 VAL A N 1
ATOM 659 C CA . VAL A 1 88 ? 13.727 -7.498 -17.579 1.00 95.00 88 VAL A CA 1
ATOM 660 C C . VAL A 1 88 ? 13.499 -8.986 -17.299 1.00 95.00 88 VAL A C 1
ATOM 662 O O . VAL A 1 88 ? 14.050 -9.844 -17.990 1.00 95.00 88 VAL A O 1
ATOM 665 N N . ARG A 1 89 ? 12.660 -9.327 -16.308 1.00 96.00 89 ARG A N 1
ATOM 666 C CA . ARG A 1 89 ? 12.340 -10.724 -15.970 1.00 96.00 89 ARG A CA 1
ATOM 667 C C . ARG A 1 89 ? 11.654 -11.444 -17.121 1.00 96.00 89 ARG A C 1
ATOM 669 O O . ARG A 1 89 ? 11.936 -12.622 -17.316 1.00 96.00 89 ARG A O 1
ATOM 676 N N . HIS A 1 90 ? 10.777 -10.771 -17.864 1.00 95.62 90 HIS A N 1
ATOM 677 C CA . HIS A 1 90 ? 10.136 -11.355 -19.037 1.00 95.62 90 HIS A CA 1
ATOM 678 C C . HIS A 1 90 ? 11.182 -11.767 -20.079 1.00 95.62 90 HIS A C 1
ATOM 680 O O . HIS A 1 90 ? 11.233 -12.942 -20.446 1.00 95.62 90 HIS A O 1
ATOM 686 N N . VAL A 1 91 ? 12.068 -10.846 -20.475 1.00 94.44 91 VAL A N 1
ATOM 687 C CA . VAL A 1 91 ? 13.129 -11.133 -21.454 1.00 94.44 91 VAL A CA 1
ATOM 688 C C . VAL A 1 91 ? 14.059 -12.236 -20.944 1.00 94.44 91 VAL A C 1
ATOM 690 O O . VAL A 1 91 ? 14.242 -13.242 -21.620 1.00 94.44 91 VAL A O 1
ATOM 693 N N . ARG A 1 92 ? 14.577 -12.121 -19.715 1.00 94.19 92 ARG A N 1
ATOM 694 C CA . ARG A 1 92 ? 15.534 -13.095 -19.162 1.00 94.19 92 ARG A CA 1
ATOM 695 C C . ARG A 1 92 ? 14.957 -14.497 -18.950 1.00 94.19 92 ARG A C 1
ATOM 697 O O . ARG A 1 92 ? 15.695 -15.468 -19.060 1.00 94.19 92 ARG A O 1
ATOM 704 N N . ARG A 1 93 ? 13.682 -14.614 -18.561 1.00 96.31 93 ARG A N 1
ATOM 705 C CA . ARG A 1 93 ? 13.094 -15.900 -18.130 1.00 96.31 93 ARG A CA 1
ATOM 706 C C . ARG A 1 93 ? 12.206 -16.558 -19.177 1.00 96.31 93 ARG A C 1
ATOM 708 O O . ARG A 1 93 ? 11.941 -17.748 -19.052 1.00 96.31 93 ARG A O 1
ATOM 715 N N . ARG A 1 94 ? 11.680 -15.801 -20.144 1.00 96.25 94 ARG A N 1
ATOM 716 C CA . ARG A 1 94 ? 10.678 -16.307 -21.098 1.00 96.25 94 ARG A CA 1
ATOM 717 C C . ARG A 1 94 ? 11.042 -16.109 -22.565 1.00 96.25 94 ARG A C 1
ATOM 719 O O . ARG A 1 94 ? 10.410 -16.737 -23.407 1.00 96.25 94 ARG A O 1
ATOM 726 N N . VAL A 1 95 ? 12.037 -15.285 -22.894 1.00 95.56 95 VAL A N 1
ATOM 727 C CA . VAL A 1 95 ? 12.420 -15.037 -24.289 1.00 95.56 95 VAL A CA 1
ATOM 728 C C . VAL A 1 95 ? 13.641 -15.872 -24.657 1.00 95.56 95 VAL A C 1
ATOM 730 O O . VAL A 1 95 ? 14.683 -15.790 -24.016 1.00 95.56 95 VAL A O 1
ATOM 733 N N . ARG A 1 96 ? 13.517 -16.675 -25.720 1.00 95.31 96 ARG A N 1
ATOM 734 C CA . ARG A 1 96 ? 14.601 -17.541 -26.212 1.00 95.31 96 ARG A CA 1
ATOM 735 C C . ARG A 1 96 ? 15.635 -16.780 -27.043 1.00 95.31 96 ARG A C 1
ATOM 737 O O . ARG A 1 96 ? 16.828 -17.012 -26.904 1.00 95.31 96 ARG A O 1
ATOM 744 N N . THR A 1 97 ? 15.180 -15.901 -27.935 1.00 94.25 97 THR A N 1
ATOM 745 C CA . THR A 1 97 ? 16.033 -15.129 -28.850 1.00 94.25 97 THR A CA 1
ATOM 746 C C . THR A 1 97 ? 15.356 -13.814 -29.219 1.00 94.25 97 THR A C 1
ATOM 748 O O . THR A 1 97 ? 14.170 -13.821 -29.539 1.00 94.25 97 THR A O 1
ATOM 751 N N . VAL A 1 98 ? 16.120 -12.721 -29.251 1.00 94.19 98 VAL A N 1
ATOM 752 C CA . VAL A 1 98 ? 15.709 -11.412 -29.786 1.00 94.19 98 VAL A CA 1
ATOM 753 C C . VAL A 1 98 ? 16.625 -11.087 -30.961 1.00 94.19 98 VAL A C 1
ATOM 755 O O . VAL A 1 98 ? 17.842 -11.207 -30.821 1.00 94.19 98 VAL A O 1
ATOM 758 N N . ARG A 1 99 ? 16.049 -10.718 -32.107 1.00 93.69 99 ARG A N 1
ATOM 759 C CA . ARG A 1 99 ? 16.777 -10.281 -33.304 1.00 93.69 99 ARG A CA 1
ATOM 760 C C . ARG A 1 99 ? 16.005 -9.145 -33.966 1.00 93.69 99 ARG A C 1
ATOM 762 O O . ARG A 1 99 ? 14.787 -9.248 -34.088 1.00 93.69 99 ARG A O 1
ATOM 769 N N . GLY A 1 100 ? 16.710 -8.108 -34.394 1.00 92.81 100 GLY A N 1
ATOM 770 C CA . GLY A 1 100 ? 16.155 -6.986 -35.144 1.00 92.81 100 GLY A CA 1
ATOM 771 C C . GLY A 1 100 ? 17.206 -5.907 -35.373 1.00 92.81 100 GLY A C 1
ATOM 772 O O . GLY A 1 100 ? 18.334 -6.020 -34.890 1.00 92.81 100 GLY A O 1
ATOM 773 N N . GLU A 1 101 ? 16.817 -4.856 -36.077 1.00 94.56 101 GLU A N 1
ATOM 774 C CA . GLU A 1 101 ? 17.632 -3.670 -36.329 1.00 94.56 101 GLU A CA 1
ATOM 775 C C . GLU A 1 101 ? 16.826 -2.434 -35.922 1.00 94.56 101 GLU A C 1
ATOM 777 O O . GLU A 1 101 ? 15.595 -2.433 -35.964 1.00 94.56 101 GLU A O 1
ATOM 782 N N . LEU A 1 102 ? 17.527 -1.414 -35.450 1.00 92.06 102 LEU A N 1
ATOM 783 C CA . LEU A 1 102 ? 17.006 -0.110 -35.083 1.00 92.06 102 LEU A CA 1
ATOM 784 C C . LEU A 1 102 ? 17.594 0.889 -36.069 1.00 92.06 102 LEU A C 1
ATOM 786 O O . LEU A 1 102 ? 18.810 1.064 -36.105 1.00 92.06 102 LEU A O 1
ATOM 790 N N . GLU A 1 103 ? 16.736 1.533 -36.846 1.00 95.88 103 GLU A N 1
ATOM 791 C CA . GLU A 1 103 ? 17.111 2.691 -37.647 1.00 95.88 103 GLU A CA 1
ATOM 792 C C . GLU A 1 103 ? 16.840 3.955 -36.838 1.00 95.88 103 GLU A C 1
ATOM 794 O O . GLU A 1 103 ? 15.728 4.185 -36.354 1.00 95.88 103 GLU A O 1
ATOM 799 N N . HIS A 1 104 ? 17.886 4.743 -36.634 1.00 92.38 104 HIS A N 1
ATOM 800 C CA . HIS A 1 104 ? 17.827 5.995 -35.900 1.00 92.38 104 HIS A CA 1
ATOM 801 C C . HIS A 1 104 ? 17.437 7.130 -36.839 1.00 92.38 104 HIS A C 1
ATOM 803 O O . HIS A 1 104 ? 17.631 7.073 -38.051 1.00 92.38 104 HIS A O 1
ATOM 809 N N . THR A 1 105 ? 16.913 8.212 -36.271 1.00 95.44 105 THR A N 1
ATOM 810 C CA . THR A 1 105 ? 16.478 9.390 -37.038 1.00 95.44 105 THR A CA 1
ATOM 811 C C . THR A 1 105 ? 17.609 10.092 -37.796 1.00 95.44 105 THR A C 1
ATOM 813 O O . THR A 1 105 ? 17.334 10.898 -38.678 1.00 95.44 105 THR A O 1
ATOM 816 N N . ASP A 1 106 ? 18.869 9.814 -37.453 1.00 95.31 106 ASP A N 1
ATOM 817 C CA . ASP A 1 106 ? 20.067 10.297 -38.151 1.00 95.31 106 ASP A CA 1
ATOM 818 C C . ASP A 1 106 ? 20.526 9.365 -39.294 1.00 95.31 106 ASP A C 1
ATOM 820 O O . ASP A 1 106 ? 21.555 9.617 -39.921 1.00 95.31 106 ASP A O 1
ATOM 824 N N . GLY A 1 107 ? 19.767 8.300 -39.575 1.00 92.25 107 GLY A N 1
ATOM 825 C CA . GLY A 1 107 ? 20.075 7.291 -40.587 1.00 92.25 107 GLY A CA 1
ATOM 826 C C . GLY A 1 107 ? 21.075 6.226 -40.130 1.00 92.25 107 GLY A C 1
ATOM 827 O O . GLY A 1 107 ? 21.454 5.369 -40.929 1.00 92.25 107 GLY A O 1
ATOM 828 N N . THR A 1 108 ? 21.531 6.249 -38.872 1.00 94.50 108 THR A N 1
ATOM 829 C CA . THR A 1 108 ? 22.389 5.183 -38.342 1.00 94.50 108 THR A CA 1
ATOM 830 C C . THR A 1 108 ? 21.580 3.917 -38.054 1.00 94.50 108 THR A C 1
ATOM 832 O O . THR A 1 108 ? 20.407 3.975 -37.690 1.00 94.50 108 THR A O 1
ATOM 835 N N . LEU A 1 109 ? 22.209 2.749 -38.207 1.00 92.75 109 LEU A N 1
ATOM 836 C CA . LEU A 1 109 ? 21.611 1.451 -37.886 1.00 92.75 109 LEU A CA 1
ATOM 837 C C . LEU A 1 109 ? 22.290 0.859 -36.649 1.00 92.75 109 LEU A C 1
ATOM 839 O O . LEU A 1 109 ? 23.519 0.837 -36.560 1.00 92.75 109 LEU A O 1
ATOM 843 N N . SER A 1 110 ? 21.512 0.329 -35.706 1.00 91.06 110 SER A N 1
ATOM 844 C CA . SER A 1 110 ? 22.032 -0.459 -34.585 1.00 91.06 110 SER A CA 1
ATOM 845 C C . SER A 1 110 ? 21.280 -1.776 -34.406 1.00 91.06 110 SER A C 1
ATOM 847 O O . SER A 1 110 ? 20.122 -1.921 -34.778 1.00 91.06 110 SER A O 1
ATOM 849 N N . THR A 1 111 ? 21.939 -2.791 -33.849 1.00 92.12 111 THR A N 1
ATOM 850 C CA . THR A 1 111 ? 21.333 -4.122 -33.704 1.00 92.12 111 THR A CA 1
ATOM 851 C C . THR A 1 111 ? 20.450 -4.204 -32.461 1.00 92.12 111 THR A C 1
ATOM 853 O O . THR A 1 111 ? 20.916 -3.944 -31.348 1.00 92.12 111 THR A O 1
ATOM 856 N N . LEU A 1 112 ? 19.211 -4.670 -32.621 1.00 91.75 112 LEU A N 1
ATOM 857 C CA . LEU A 1 112 ? 18.328 -5.008 -31.512 1.00 91.75 112 LEU A CA 1
ATOM 858 C C . LEU A 1 112 ? 18.685 -6.391 -30.956 1.00 91.75 112 LEU A C 1
ATOM 860 O O . LEU A 1 112 ? 18.457 -7.428 -31.585 1.00 91.75 112 LEU A O 1
ATOM 864 N N . SER A 1 113 ? 19.214 -6.404 -29.737 1.00 92.44 113 SER A N 1
ATOM 865 C CA . SER A 1 113 ? 19.558 -7.608 -28.985 1.00 92.44 113 SER A CA 1
ATOM 866 C C . SER A 1 113 ? 18.760 -7.693 -27.682 1.00 92.44 113 SER A C 1
ATOM 868 O O . SER A 1 113 ? 18.204 -6.709 -27.196 1.00 92.44 113 SER A O 1
ATOM 870 N N . ALA A 1 114 ? 18.727 -8.877 -27.064 1.00 91.44 114 ALA A N 1
ATOM 871 C CA . ALA A 1 114 ? 18.104 -9.037 -25.747 1.00 91.44 114 ALA A CA 1
ATOM 872 C C . ALA A 1 114 ? 18.763 -8.124 -24.698 1.00 91.44 114 ALA A C 1
ATOM 874 O O . ALA A 1 114 ? 18.071 -7.549 -23.866 1.00 91.44 114 ALA A O 1
ATOM 875 N N . ARG A 1 115 ? 20.088 -7.947 -24.786 1.00 90.50 115 ARG A N 1
ATOM 876 C CA . ARG A 1 115 ? 20.853 -7.069 -23.899 1.00 90.50 115 ARG A CA 1
ATOM 877 C C . ARG A 1 115 ? 20.457 -5.604 -24.077 1.00 90.50 115 ARG A C 1
ATOM 879 O O . ARG A 1 115 ? 20.143 -4.953 -23.089 1.00 90.50 115 ARG A O 1
ATOM 886 N N . SER A 1 116 ? 20.408 -5.108 -25.315 1.00 90.38 116 SER A N 1
ATOM 887 C CA . SER A 1 116 ? 20.042 -3.709 -25.583 1.00 90.38 116 SER A CA 1
ATOM 888 C C . SER A 1 116 ? 18.608 -3.373 -25.149 1.00 90.38 116 SER A C 1
ATOM 890 O O . SER A 1 116 ? 18.315 -2.214 -24.884 1.00 90.38 116 SER A O 1
ATOM 892 N N . LEU A 1 117 ? 17.723 -4.374 -25.031 1.00 90.75 117 LEU A N 1
ATOM 893 C CA . LEU A 1 117 ? 16.369 -4.212 -24.486 1.00 90.75 117 LEU A CA 1
ATOM 894 C C . LEU A 1 117 ? 16.311 -4.152 -22.951 1.00 90.75 117 LEU A C 1
ATOM 896 O O . LEU A 1 117 ? 15.397 -3.534 -22.409 1.00 90.75 117 LEU A O 1
ATOM 900 N N . THR A 1 118 ? 17.224 -4.818 -22.238 1.00 94.62 118 THR A N 1
ATOM 901 C CA . THR A 1 118 ? 17.159 -4.934 -20.767 1.00 94.62 118 THR A CA 1
ATOM 902 C C . THR A 1 118 ? 18.133 -4.022 -20.036 1.00 94.62 118 THR A C 1
ATOM 904 O O . THR A 1 118 ? 17.842 -3.603 -18.918 1.00 94.62 118 THR A O 1
ATOM 907 N N . GLU A 1 119 ? 19.274 -3.705 -20.644 1.00 94.31 119 GLU A N 1
ATOM 908 C CA . GLU A 1 119 ? 20.382 -2.981 -20.013 1.00 94.31 119 GLU A CA 1
ATOM 909 C C . GLU A 1 119 ? 19.975 -1.614 -19.428 1.00 94.31 119 GLU A C 1
ATOM 911 O O . GLU A 1 119 ? 20.276 -1.390 -18.253 1.00 94.31 119 GLU A O 1
ATOM 916 N N . PRO A 1 120 ? 19.200 -0.748 -20.118 1.00 94.94 120 PRO A N 1
ATOM 917 C CA . PRO A 1 120 ? 18.761 0.520 -19.529 1.00 94.94 120 PRO A CA 1
ATOM 918 C C . PRO A 1 120 ? 17.904 0.339 -18.268 1.00 94.94 120 PRO A C 1
ATOM 920 O O . PRO A 1 120 ? 18.063 1.063 -17.286 1.00 94.94 120 PRO A O 1
ATOM 923 N N . ALA A 1 121 ? 17.007 -0.653 -18.261 1.00 95.06 121 ALA A N 1
ATOM 924 C CA . ALA A 1 121 ? 16.140 -0.926 -17.116 1.00 95.06 121 ALA A CA 1
ATOM 925 C C . ALA A 1 121 ? 16.913 -1.532 -15.931 1.00 95.06 121 ALA A C 1
ATOM 927 O O . ALA A 1 121 ? 16.600 -1.240 -14.777 1.00 95.06 121 ALA A O 1
ATOM 928 N N . GLU A 1 122 ? 17.933 -2.351 -16.201 1.00 95.19 122 GLU A N 1
ATOM 929 C CA . GLU A 1 122 ? 18.828 -2.894 -15.174 1.00 95.19 122 GLU A CA 1
ATOM 930 C C . GLU A 1 122 ? 19.682 -1.797 -14.531 1.00 95.19 122 GLU A C 1
ATOM 932 O O . GLU A 1 122 ? 19.759 -1.730 -13.304 1.00 95.19 122 GLU A O 1
ATOM 937 N N . GLN A 1 123 ? 20.248 -0.895 -15.337 1.00 96.00 123 GLN A N 1
ATOM 938 C CA . GLN A 1 123 ? 20.989 0.269 -14.846 1.00 96.00 123 GLN A CA 1
ATOM 939 C C . GLN A 1 123 ? 20.094 1.189 -14.009 1.00 96.00 123 GLN A C 1
ATOM 941 O O . GLN A 1 123 ? 20.472 1.593 -12.909 1.00 96.00 123 GLN A O 1
ATOM 946 N N . ALA A 1 124 ? 18.872 1.465 -14.476 1.00 95.50 124 ALA A N 1
ATOM 947 C CA . ALA A 1 124 ? 17.903 2.251 -13.718 1.00 95.50 124 ALA A CA 1
ATOM 948 C C . ALA A 1 124 ? 17.577 1.609 -12.358 1.00 95.50 124 ALA A C 1
ATOM 950 O O . ALA A 1 124 ? 17.514 2.306 -11.347 1.00 95.50 124 ALA A O 1
ATOM 951 N N . LEU A 1 125 ? 17.421 0.281 -12.300 1.00 94.44 125 LEU A N 1
ATOM 952 C CA . LEU A 1 125 ? 17.160 -0.437 -11.049 1.00 94.44 125 LEU A CA 1
ATOM 953 C C . LEU A 1 125 ? 18.353 -0.367 -10.073 1.00 94.44 125 LEU A C 1
ATOM 955 O O . LEU A 1 125 ? 18.154 -0.233 -8.861 1.00 94.44 125 LEU A O 1
ATOM 959 N N . GLN A 1 126 ? 19.585 -0.422 -10.587 1.00 95.38 126 GLN A N 1
ATOM 960 C CA . GLN A 1 126 ? 20.805 -0.248 -9.790 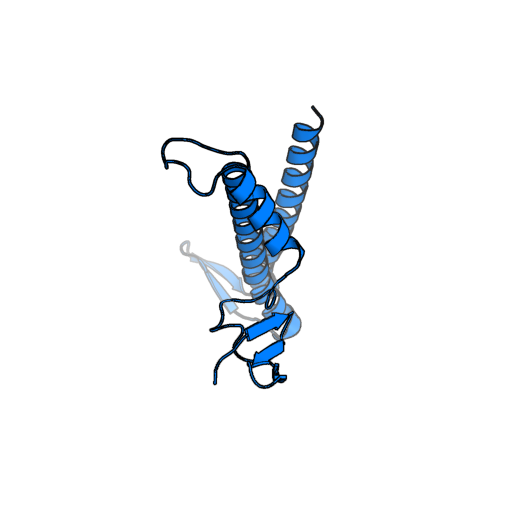1.00 95.38 126 GLN A CA 1
ATOM 961 C C . GLN A 1 126 ? 20.905 1.169 -9.213 1.00 95.38 126 GLN A C 1
ATOM 963 O O . GLN A 1 126 ? 21.100 1.324 -8.008 1.00 95.38 126 GLN A O 1
ATOM 968 N N . LEU A 1 127 ? 20.706 2.196 -10.045 1.00 96.69 127 LEU A N 1
ATOM 969 C CA . LEU A 1 127 ? 20.707 3.596 -9.610 1.00 96.69 127 LEU A CA 1
ATOM 970 C C . LEU A 1 127 ? 19.613 3.871 -8.578 1.00 96.69 127 LEU A C 1
ATOM 972 O O . LEU A 1 127 ? 19.876 4.528 -7.575 1.00 96.69 127 LEU A O 1
ATOM 976 N N . LEU A 1 128 ? 18.413 3.322 -8.776 1.00 95.38 128 LEU A N 1
ATOM 977 C CA . LEU A 1 128 ? 17.311 3.445 -7.824 1.00 95.38 128 LEU A CA 1
ATOM 978 C C . LEU A 1 128 ? 17.677 2.847 -6.458 1.00 95.38 128 LEU A C 1
ATOM 980 O O . LEU A 1 128 ? 17.396 3.447 -5.426 1.00 95.38 128 LEU A O 1
ATOM 984 N N . THR A 1 129 ? 18.350 1.694 -6.448 1.00 94.94 129 THR A N 1
ATOM 985 C CA . THR A 1 129 ? 18.831 1.062 -5.210 1.00 94.94 129 THR A CA 1
ATOM 986 C C . THR A 1 129 ? 19.847 1.954 -4.494 1.00 94.94 129 THR A C 1
ATOM 988 O O . THR A 1 129 ?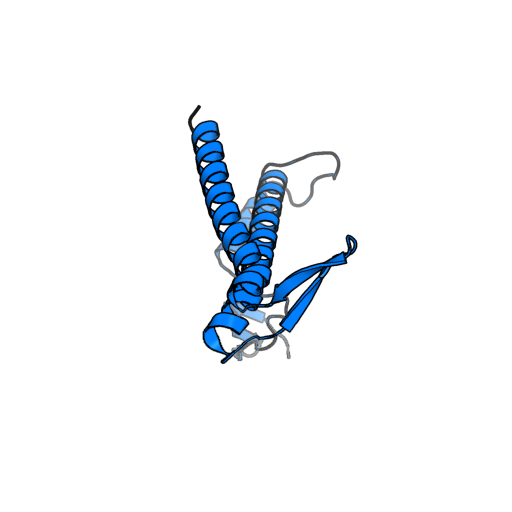 19.707 2.206 -3.299 1.00 94.94 129 THR A O 1
ATOM 991 N N . LEU A 1 130 ? 20.834 2.483 -5.224 1.00 96.94 130 LEU A N 1
ATOM 992 C CA . LEU A 1 130 ? 21.832 3.399 -4.664 1.00 96.94 130 LEU A CA 1
ATOM 993 C C . LEU A 1 130 ? 21.195 4.684 -4.122 1.00 96.94 130 LEU A C 1
ATOM 995 O O . LEU A 1 130 ? 21.550 5.125 -3.032 1.00 96.94 130 LEU A O 1
ATOM 999 N N . ALA A 1 131 ? 20.232 5.256 -4.847 1.00 96.06 131 ALA A N 1
ATOM 1000 C CA . ALA A 1 131 ? 19.527 6.466 -4.439 1.00 96.06 131 ALA A CA 1
ATOM 1001 C C . ALA A 1 131 ? 18.757 6.267 -3.124 1.00 96.06 131 ALA A C 1
ATOM 1003 O O . ALA A 1 131 ? 18.826 7.116 -2.239 1.00 96.06 131 ALA A O 1
ATOM 1004 N N . VAL A 1 132 ? 18.072 5.130 -2.962 1.00 95.44 132 VAL A N 1
ATOM 1005 C CA . VAL A 1 132 ? 17.350 4.803 -1.721 1.00 95.44 132 VAL A CA 1
ATOM 1006 C C . VAL A 1 132 ? 18.315 4.613 -0.549 1.00 95.44 132 VAL A C 1
ATOM 1008 O O . VAL A 1 132 ? 18.046 5.111 0.541 1.00 95.44 132 VAL A O 1
ATOM 1011 N N . VAL A 1 133 ? 19.454 3.946 -0.762 1.00 96.25 133 VAL A N 1
ATOM 1012 C CA . VAL A 1 133 ? 20.485 3.780 0.278 1.00 96.25 133 VAL A CA 1
ATOM 1013 C C . VAL A 1 133 ? 21.069 5.132 0.689 1.00 96.25 133 VAL A C 1
ATOM 1015 O O . VAL A 1 133 ? 21.147 5.424 1.880 1.00 96.25 133 VAL A O 1
ATOM 1018 N N . ALA A 1 134 ? 21.429 5.980 -0.277 1.00 96.56 134 ALA A N 1
ATOM 1019 C CA . ALA A 1 134 ? 21.928 7.326 -0.008 1.00 96.56 134 ALA A CA 1
ATOM 1020 C C . ALA A 1 134 ? 20.903 8.178 0.759 1.00 96.56 134 ALA A C 1
ATOM 1022 O O . ALA A 1 134 ? 21.267 8.840 1.730 1.00 96.56 134 ALA A O 1
ATOM 1023 N N . LEU A 1 135 ? 19.621 8.117 0.377 1.00 94.88 135 LEU A N 1
ATOM 1024 C CA . LEU A 1 135 ? 18.542 8.807 1.085 1.00 94.88 135 LEU A CA 1
ATOM 1025 C C . LEU A 1 135 ? 18.402 8.308 2.530 1.00 94.88 135 LEU A C 1
ATOM 1027 O O . LEU A 1 135 ? 18.303 9.121 3.444 1.00 94.88 135 LEU A O 1
ATOM 1031 N N . ALA A 1 136 ? 18.431 6.992 2.756 1.00 93.12 136 ALA A N 1
ATOM 1032 C CA . ALA A 1 136 ? 18.341 6.417 4.097 1.00 93.12 136 ALA A CA 1
ATOM 1033 C C . ALA A 1 136 ? 19.508 6.859 4.996 1.00 93.12 136 ALA A C 1
ATOM 1035 O O . ALA A 1 136 ? 19.292 7.227 6.151 1.00 93.12 136 ALA A O 1
ATOM 1036 N N . VAL A 1 137 ? 20.732 6.879 4.459 1.00 96.12 137 VAL A N 1
ATOM 1037 C CA . VAL A 1 137 ? 21.915 7.386 5.172 1.00 96.12 137 VAL A CA 1
ATOM 1038 C C . VAL A 1 137 ? 21.755 8.869 5.501 1.00 96.12 137 VAL A C 1
ATOM 1040 O O . VAL A 1 137 ? 22.001 9.260 6.639 1.00 96.12 137 VAL A O 1
ATOM 1043 N N . ALA A 1 138 ? 21.303 9.688 4.547 1.00 94.31 138 ALA A N 1
ATOM 1044 C CA . ALA A 1 138 ? 21.080 11.113 4.777 1.00 94.31 138 ALA A CA 1
ATOM 1045 C C . ALA A 1 138 ? 20.055 11.354 5.897 1.00 94.31 138 ALA A C 1
ATOM 1047 O O . ALA A 1 138 ? 20.337 12.112 6.823 1.00 94.31 138 ALA A O 1
ATOM 1048 N N . LEU A 1 139 ? 18.914 10.654 5.864 1.00 92.50 139 LEU A N 1
ATOM 1049 C CA . LEU A 1 139 ? 17.884 10.749 6.902 1.00 92.50 139 LEU A CA 1
ATOM 1050 C C . LEU A 1 139 ? 18.411 10.330 8.282 1.00 92.50 139 LEU A C 1
ATOM 1052 O O . LEU A 1 139 ? 18.128 11.001 9.275 1.00 92.50 139 LEU A O 1
ATOM 1056 N N . LEU A 1 140 ? 19.212 9.261 8.353 1.00 94.00 140 LEU A N 1
ATOM 1057 C CA . LEU A 1 140 ? 19.833 8.814 9.602 1.00 94.00 140 LEU A CA 1
ATOM 1058 C C . LEU A 1 140 ? 20.795 9.867 10.164 1.00 94.00 140 LEU A C 1
ATOM 1060 O O . LEU A 1 140 ? 20.727 10.177 11.349 1.00 94.00 140 LEU A O 1
ATOM 1064 N N . VAL A 1 141 ? 21.653 10.445 9.319 1.00 95.00 141 VAL A N 1
ATOM 1065 C CA . VAL A 1 141 ? 22.592 11.500 9.728 1.00 95.00 141 VAL A CA 1
ATOM 1066 C C . VAL A 1 141 ? 21.834 12.715 10.259 1.00 95.00 141 VAL A C 1
ATOM 1068 O O . VAL A 1 141 ? 22.154 13.183 11.345 1.00 95.00 141 VAL A O 1
ATOM 1071 N N . THR A 1 142 ? 20.778 13.164 9.569 1.00 93.50 142 THR A N 1
ATOM 1072 C CA . THR A 1 142 ? 19.963 14.309 10.020 1.00 93.50 142 THR A CA 1
ATOM 1073 C C . THR A 1 142 ? 19.187 14.055 11.312 1.00 93.50 142 THR A C 1
ATOM 1075 O O . THR A 1 142 ? 18.800 14.997 11.990 1.00 93.50 142 THR A O 1
ATOM 1078 N N . ARG A 1 143 ? 18.929 12.788 11.656 1.00 90.06 143 ARG A N 1
ATOM 1079 C CA . ARG A 1 143 ? 18.278 12.393 12.915 1.00 90.06 143 ARG A CA 1
ATOM 1080 C C . ARG A 1 143 ? 19.247 12.352 14.099 1.00 90.06 143 ARG A C 1
ATOM 1082 O O . ARG A 1 143 ? 18.778 12.374 15.232 1.00 90.06 143 ARG A O 1
ATOM 1089 N N . LEU A 1 144 ? 20.549 12.208 13.840 1.00 82.31 144 LEU A N 1
ATOM 1090 C CA . LEU A 1 144 ? 21.600 12.058 14.855 1.00 82.31 144 LEU A CA 1
ATOM 1091 C C . LEU A 1 144 ? 22.378 13.356 15.128 1.00 82.31 144 LEU A C 1
ATOM 1093 O O . LEU A 1 144 ? 23.049 13.436 16.156 1.00 82.31 144 LEU A O 1
ATOM 1097 N N . SER A 1 145 ? 22.326 14.323 14.208 1.00 66.50 145 SER A N 1
ATOM 1098 C CA . SER A 1 145 ? 22.889 15.677 14.337 1.00 66.50 145 SER A CA 1
ATOM 1099 C C . SER A 1 145 ? 21.979 16.607 15.126 1.00 66.50 145 SER A C 1
ATOM 1101 O O . SER A 1 145 ? 22.511 17.370 15.959 1.00 66.50 145 SER A O 1
#

Foldseek 3Di:
DAWDFWDAQWTAHPVGDIDGNPCCVV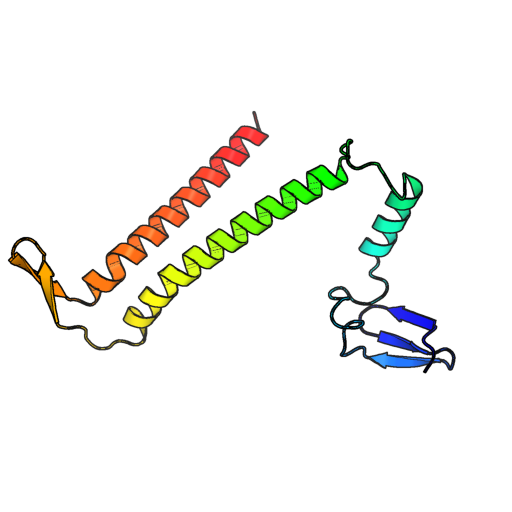VPNPRTGPNPVVVVVQVVVVVVPDDDDPVDDDPVNVVVVVVVVVVVVVVVLVVLLCVLVVQLCCLVPPNDWDWDWDQDPVRDIDIDGSCVRNVVSVVVNVVSVVVVVVVVVVVVVVVVD